Protein AF-A0A919Z1L8-F1 (afdb_monomer)

Structure (mmCIF, N/CA/C/O backbone):
data_AF-A0A919Z1L8-F1
#
_entry.id   AF-A0A919Z1L8-F1
#
loop_
_atom_site.group_PDB
_atom_site.id
_atom_site.type_symbol
_atom_site.label_atom_id
_atom_site.label_alt_id
_atom_site.label_comp_id
_atom_site.label_asym_id
_atom_site.label_entity_id
_atom_site.label_seq_id
_atom_site.pdbx_PDB_ins_code
_atom_site.Cartn_x
_atom_site.Cartn_y
_atom_site.Cartn_z
_atom_site.occupancy
_atom_site.B_iso_or_equiv
_atom_site.auth_seq_id
_atom_site.auth_comp_id
_atom_site.auth_asym_id
_atom_site.auth_atom_id
_atom_site.pdbx_PDB_model_num
ATOM 1 N N . MET A 1 1 ? -4.297 -4.906 -7.098 1.00 59.75 1 MET A N 1
ATOM 2 C CA . MET A 1 1 ? -3.573 -4.528 -8.322 1.00 59.75 1 MET A CA 1
ATOM 3 C C . MET A 1 1 ? -3.734 -3.031 -8.559 1.00 59.75 1 MET A C 1
ATOM 5 O O . MET A 1 1 ? -4.516 -2.396 -7.869 1.00 59.75 1 MET A O 1
ATOM 9 N N . ARG A 1 2 ? -2.923 -2.427 -9.437 1.00 72.50 2 ARG A N 1
ATOM 10 C CA . ARG A 1 2 ? -2.849 -0.964 -9.632 1.00 72.50 2 ARG A CA 1
ATOM 11 C C . ARG A 1 2 ? -4.237 -0.304 -9.725 1.00 72.50 2 ARG A C 1
ATOM 13 O O . ARG A 1 2 ? -5.047 -0.709 -10.550 1.00 72.50 2 ARG A O 1
ATOM 20 N N . GLY A 1 3 ? -4.470 0.723 -8.913 1.00 82.56 3 GLY A N 1
ATOM 21 C CA . GLY A 1 3 ? -5.743 1.428 -8.757 1.00 82.56 3 GLY A CA 1
ATOM 22 C C . GLY A 1 3 ? -6.654 0.853 -7.669 1.00 82.56 3 GLY A C 1
ATOM 23 O O . GLY A 1 3 ? -7.671 1.465 -7.362 1.00 82.56 3 GLY A O 1
ATOM 24 N N . GLU A 1 4 ? -6.310 -0.291 -7.071 1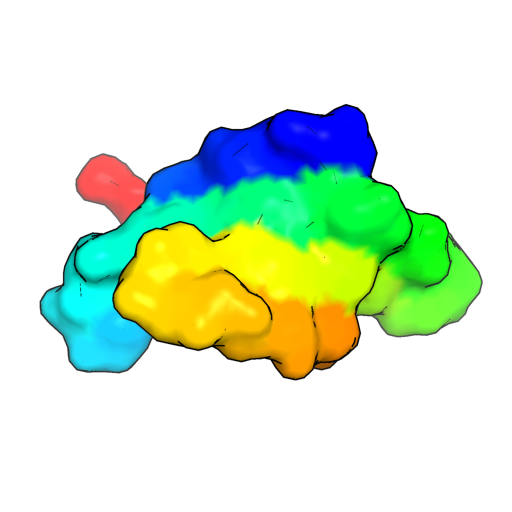.00 87.88 4 GLU A N 1
ATOM 25 C CA . GLU A 1 4 ? -7.069 -0.850 -5.952 1.00 87.88 4 GLU A CA 1
ATOM 26 C C . GLU A 1 4 ? -6.724 -0.154 -4.639 1.00 87.88 4 GLU A C 1
ATOM 28 O O . GLU A 1 4 ? -5.556 0.117 -4.337 1.00 87.88 4 GLU A O 1
ATOM 33 N N . THR A 1 5 ? -7.775 0.087 -3.861 1.00 90.56 5 THR A N 1
ATOM 34 C CA . THR A 1 5 ? -7.705 0.578 -2.491 1.00 90.56 5 THR A CA 1
ATOM 35 C C . THR A 1 5 ? -7.827 -0.596 -1.531 1.00 90.56 5 THR A C 1
ATOM 37 O O . THR A 1 5 ? -8.740 -1.412 -1.663 1.00 90.56 5 THR A O 1
ATOM 40 N N . TYR A 1 6 ? -6.930 -0.658 -0.554 1.00 92.50 6 TYR A N 1
ATOM 41 C CA . TYR A 1 6 ? -6.899 -1.700 0.459 1.00 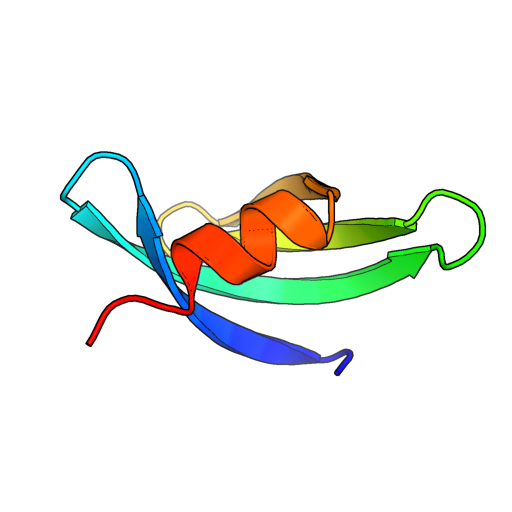92.50 6 TYR A CA 1
ATOM 42 C C . TYR A 1 6 ? -7.167 -1.104 1.840 1.00 92.50 6 TYR A C 1
ATOM 44 O O . TYR A 1 6 ? -6.445 -0.181 2.230 1.00 92.50 6 TYR A O 1
ATOM 52 N N . PRO A 1 7 ? -8.177 -1.599 2.578 1.00 93.06 7 PRO A N 1
ATOM 53 C CA . PRO A 1 7 ? -8.350 -1.253 3.980 1.00 93.06 7 PRO A CA 1
ATOM 54 C C . PRO A 1 7 ? -7.199 -1.842 4.796 1.00 93.06 7 PRO A C 1
ATOM 56 O O . PRO A 1 7 ? -6.724 -2.939 4.500 1.00 93.06 7 PRO A O 1
ATOM 59 N N . THR A 1 8 ? -6.752 -1.110 5.809 1.00 92.62 8 THR A N 1
ATOM 60 C CA . THR A 1 8 ? -5.597 -1.497 6.615 1.00 92.62 8 THR A CA 1
ATOM 61 C C . THR A 1 8 ? -5.694 -1.066 8.068 1.00 92.62 8 THR A C 1
ATOM 63 O O . THR A 1 8 ? -6.358 -0.084 8.405 1.00 92.62 8 THR A O 1
ATOM 66 N N . LEU A 1 9 ? -4.973 -1.782 8.934 1.00 90.38 9 LEU A N 1
ATOM 67 C CA . LEU A 1 9 ? -4.736 -1.382 10.318 1.00 90.38 9 LEU A CA 1
ATOM 68 C C . LEU A 1 9 ? -3.265 -0.988 10.499 1.00 90.38 9 LEU A C 1
ATOM 70 O O . LEU A 1 9 ? -2.377 -1.841 10.504 1.00 90.38 9 LEU A O 1
ATOM 74 N N . LEU A 1 10 ? -3.005 0.306 10.696 1.00 86.81 10 LEU A N 1
ATOM 75 C CA . LEU A 1 10 ? -1.663 0.833 10.946 1.00 86.81 10 LEU A CA 1
ATOM 76 C C . LEU A 1 10 ? -1.610 1.454 12.342 1.00 86.81 10 LEU A C 1
ATOM 78 O O . LEU A 1 10 ? -2.410 2.324 12.677 1.00 86.81 10 LEU A O 1
ATOM 82 N N . ASN A 1 11 ? -0.673 1.000 13.179 1.00 87.44 11 ASN A N 1
ATOM 83 C CA . ASN A 1 11 ? -0.501 1.488 14.556 1.00 87.44 11 ASN A CA 1
ATOM 84 C C . ASN A 1 11 ? -1.796 1.468 15.403 1.00 87.44 11 ASN A C 1
ATOM 86 O O . ASN A 1 11 ? -1.992 2.316 16.270 1.00 87.44 11 ASN A O 1
ATOM 90 N N . GLY A 1 12 ? -2.689 0.502 15.153 1.00 86.38 12 GLY A N 1
ATOM 91 C CA . GLY A 1 12 ? -3.968 0.367 15.861 1.00 86.38 12 GLY A CA 1
ATOM 92 C C . GLY A 1 12 ? -5.088 1.294 15.370 1.00 86.38 12 GLY A C 1
ATOM 93 O O . GLY A 1 12 ? -6.152 1.317 15.986 1.00 86.38 12 GLY A O 1
ATOM 94 N N . ALA A 1 13 ? -4.879 2.034 14.278 1.00 88.62 13 ALA A N 1
ATOM 95 C CA . ALA A 1 13 ? -5.895 2.857 13.632 1.00 88.62 13 ALA A CA 1
ATOM 96 C C . ALA A 1 13 ? -6.274 2.286 12.258 1.00 88.62 13 ALA A C 1
ATOM 98 O O . ALA A 1 13 ? -5.405 1.886 11.480 1.00 88.62 13 ALA A O 1
ATOM 99 N N . TYR A 1 14 ? -7.577 2.252 11.966 1.00 90.56 14 TYR A N 1
ATOM 100 C CA . TYR A 1 14 ? -8.077 1.857 10.651 1.00 90.56 14 TYR A CA 1
ATOM 101 C C . TYR A 1 14 ? -7.846 2.980 9.643 1.00 90.56 14 TYR A C 1
ATOM 103 O O . TYR A 1 14 ? -8.239 4.124 9.875 1.00 90.56 14 TYR A O 1
ATOM 111 N N . THR A 1 15 ? -7.235 2.635 8.520 1.00 92.50 15 THR A N 1
ATOM 112 C CA . THR A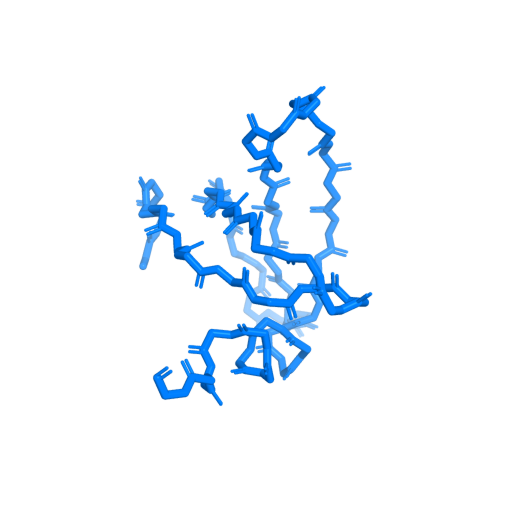 1 15 ? -7.002 3.518 7.378 1.00 92.50 15 THR A CA 1
ATOM 113 C C . THR A 1 15 ? -7.131 2.708 6.082 1.00 92.50 15 THR A C 1
ATOM 115 O O . THR A 1 15 ? -7.630 1.580 6.085 1.00 92.50 15 THR A O 1
ATOM 118 N N . ALA A 1 16 ? -6.752 3.295 4.956 1.00 94.31 16 ALA A N 1
ATOM 119 C CA . ALA A 1 16 ? -6.621 2.605 3.688 1.00 94.31 16 ALA A CA 1
ATOM 120 C C . ALA A 1 16 ? -5.532 3.262 2.838 1.00 94.31 16 ALA A C 1
ATOM 122 O O . ALA A 1 16 ? -5.189 4.433 3.023 1.00 94.31 16 ALA A O 1
ATOM 123 N N . PHE A 1 17 ? -5.015 2.522 1.864 1.00 95.25 17 PHE A N 1
ATOM 124 C CA . PHE A 1 17 ? -4.129 3.069 0.840 1.00 95.25 17 PHE A CA 1
ATOM 125 C C . PHE A 1 17 ? -4.542 2.593 -0.549 1.00 95.25 17 PHE A C 1
ATOM 127 O O . PHE A 1 17 ? -5.146 1.534 -0.702 1.00 95.25 17 PHE A O 1
ATOM 134 N N . THR A 1 18 ? -4.186 3.356 -1.578 1.00 95.69 18 THR A N 1
ATOM 135 C CA . THR A 1 18 ? -4.381 2.987 -2.985 1.00 95.69 18 THR A CA 1
ATOM 136 C C . THR A 1 18 ? -3.045 2.692 -3.644 1.00 95.69 18 THR A C 1
ATOM 138 O O . THR A 1 18 ? -2.127 3.499 -3.544 1.00 95.69 18 THR A O 1
ATOM 141 N N . VAL A 1 19 ? -2.932 1.562 -4.347 1.00 95.00 19 VAL A N 1
ATOM 142 C CA . VAL A 1 19 ? -1.704 1.199 -5.075 1.00 95.00 19 VAL A CA 1
ATOM 143 C C . VAL A 1 19 ? -1.652 1.923 -6.415 1.00 95.00 19 VAL A C 1
ATOM 145 O O . VAL A 1 19 ? -2.460 1.654 -7.300 1.00 95.00 19 VAL A O 1
ATOM 148 N N . VAL A 1 20 ? -0.675 2.800 -6.612 1.00 95.12 20 VAL A N 1
ATOM 149 C CA . VAL A 1 20 ? -0.526 3.609 -7.832 1.00 95.12 20 VAL A CA 1
ATOM 150 C C . VAL A 1 20 ? 0.448 2.987 -8.829 1.00 95.12 20 VAL A C 1
ATOM 152 O O . VAL A 1 20 ? 0.218 3.064 -10.039 1.00 95.12 20 VAL A O 1
ATOM 155 N N . GLN A 1 21 ? 1.515 2.350 -8.349 1.00 94.88 21 GLN A N 1
ATOM 156 C CA . GLN A 1 21 ? 2.521 1.672 -9.170 1.00 94.88 21 GLN A CA 1
ATOM 157 C C . GLN A 1 21 ? 3.143 0.510 -8.387 1.00 94.88 21 GLN 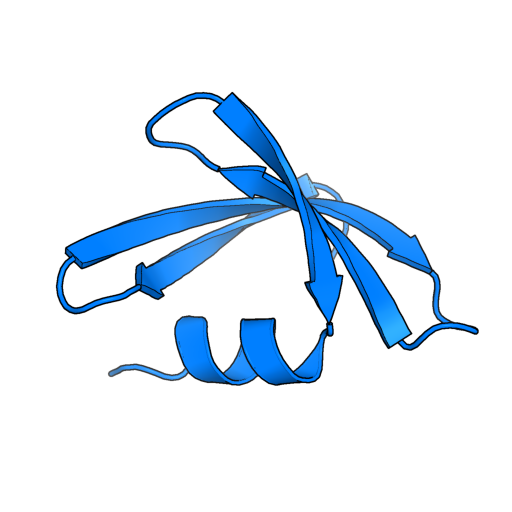A C 1
ATOM 159 O O . GLN A 1 21 ? 3.140 0.520 -7.162 1.00 94.88 21 GLN A O 1
ATOM 164 N N . ILE A 1 22 ? 3.651 -0.498 -9.095 1.00 93.62 22 ILE A N 1
ATOM 165 C CA . ILE A 1 22 ? 4.385 -1.627 -8.515 1.00 93.62 22 ILE A CA 1
ATOM 166 C C . ILE A 1 22 ? 5.749 -1.687 -9.196 1.00 93.62 22 ILE A C 1
ATOM 168 O O . ILE A 1 22 ? 5.813 -1.631 -10.427 1.00 93.62 22 ILE A O 1
ATOM 172 N N . ASP A 1 23 ? 6.803 -1.811 -8.399 1.00 94.75 23 ASP A N 1
ATOM 173 C CA . ASP A 1 23 ? 8.139 -2.184 -8.844 1.00 94.75 23 ASP A CA 1
ATOM 174 C C . ASP A 1 23 ? 8.412 -3.625 -8.390 1.00 94.75 23 ASP A C 1
ATOM 176 O O . ASP A 1 23 ? 8.633 -3.911 -7.212 1.00 94.75 23 ASP A O 1
ATOM 180 N N . ALA A 1 24 ? 8.330 -4.556 -9.341 1.00 90.00 24 ALA A N 1
ATOM 181 C CA . ALA A 1 24 ? 8.499 -5.978 -9.062 1.00 90.00 24 ALA A CA 1
ATOM 182 C C . ALA A 1 24 ? 9.966 -6.373 -8.832 1.00 90.00 24 ALA A C 1
ATOM 184 O O . ALA A 1 24 ? 10.204 -7.404 -8.207 1.00 90.00 24 ALA A O 1
ATOM 185 N N . ASP A 1 25 ? 10.927 -5.573 -9.306 1.00 94.81 25 ASP A N 1
ATOM 186 C CA . ASP A 1 25 ? 12.353 -5.854 -9.126 1.00 94.81 25 ASP A CA 1
ATOM 187 C C . ASP A 1 25 ? 12.790 -5.519 -7.694 1.00 94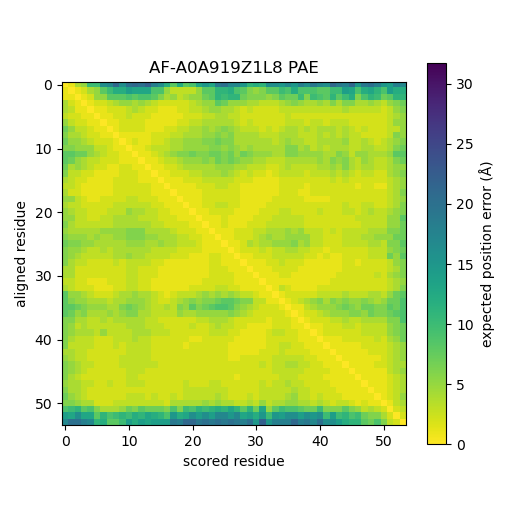.81 25 ASP A C 1
ATOM 189 O O . ASP A 1 25 ? 13.641 -6.202 -7.121 1.00 94.81 25 ASP A O 1
ATOM 193 N N . LEU A 1 26 ? 12.168 -4.495 -7.100 1.00 92.38 26 LEU A N 1
ATOM 194 C CA . LEU A 1 26 ? 12.414 -4.062 -5.722 1.00 92.38 26 LEU A CA 1
ATOM 195 C C . LEU A 1 26 ? 11.431 -4.652 -4.701 1.00 92.38 26 LEU A C 1
ATOM 197 O O . LEU A 1 26 ? 11.634 -4.490 -3.500 1.00 92.38 26 LEU A O 1
ATOM 201 N N . CYS A 1 27 ? 10.394 -5.367 -5.150 1.00 93.62 27 CYS A N 1
ATOM 202 C CA . CYS A 1 27 ? 9.300 -5.856 -4.300 1.00 93.62 27 CYS A CA 1
ATOM 203 C C . CYS A 1 27 ? 8.608 -4.727 -3.509 1.00 93.62 27 CYS A C 1
ATOM 205 O O . CYS A 1 27 ? 8.187 -4.916 -2.361 1.00 93.62 27 CYS A O 1
ATOM 207 N N . GLU A 1 28 ? 8.462 -3.561 -4.137 1.00 95.75 28 GLU A N 1
ATOM 208 C CA . GLU A 1 28 ? 7.852 -2.364 -3.558 1.00 95.75 28 GLU A CA 1
ATOM 209 C C . GLU A 1 28 ? 6.645 -1.900 -4.383 1.00 95.75 28 GLU A C 1
ATOM 211 O O . GLU A 1 28 ? 6.520 -2.165 -5.583 1.00 95.75 28 GLU A O 1
ATOM 216 N N . ALA A 1 29 ? 5.735 -1.175 -3.739 1.00 95.31 29 ALA A N 1
ATOM 217 C CA . ALA A 1 29 ? 4.630 -0.504 -4.400 1.00 95.31 29 ALA A CA 1
ATOM 218 C C . ALA A 1 29 ? 4.554 0.961 -3.973 1.00 95.31 29 ALA A C 1
ATOM 220 O O . ALA A 1 29 ? 4.654 1.287 -2.793 1.00 95.31 29 ALA A O 1
ATOM 221 N N . PHE A 1 30 ? 4.321 1.836 -4.945 1.00 96.25 30 PHE A N 1
ATOM 222 C CA . PHE A 1 30 ? 3.994 3.230 -4.692 1.00 96.25 30 PHE A CA 1
ATOM 223 C C . PHE A 1 30 ? 2.519 3.327 -4.305 1.00 96.25 30 PHE A C 1
ATOM 225 O O . PHE A 1 30 ? 1.647 2.919 -5.086 1.00 96.25 30 PHE A O 1
ATOM 232 N N . ILE A 1 31 ? 2.243 3.849 -3.113 1.00 96.25 31 ILE A N 1
ATOM 233 C CA . ILE A 1 31 ? 0.906 3.934 -2.527 1.00 96.25 31 ILE A CA 1
ATOM 234 C C . ILE A 1 31 ? 0.543 5.367 -2.137 1.00 96.25 31 ILE A C 1
ATOM 236 O O . ILE A 1 31 ? 1.410 6.200 -1.885 1.00 96.25 31 ILE A O 1
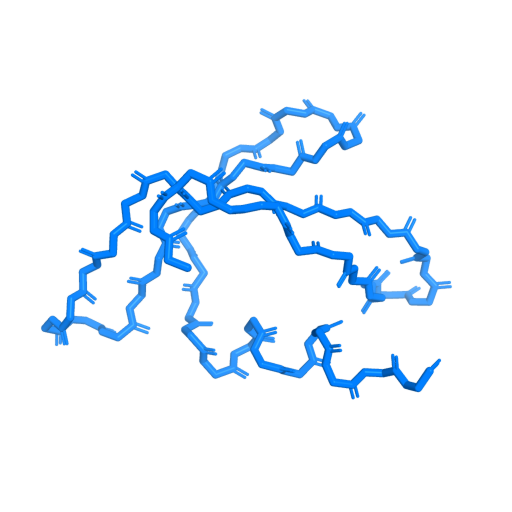ATOM 240 N N . VAL A 1 32 ? -0.762 5.631 -2.072 1.00 96.69 32 VAL A N 1
ATOM 241 C CA . VAL A 1 32 ? -1.336 6.886 -1.564 1.00 96.69 32 VAL A CA 1
ATOM 242 C C . VAL A 1 32 ? -2.285 6.568 -0.418 1.00 96.69 32 VAL A C 1
ATOM 244 O O . VAL A 1 32 ? -3.264 5.843 -0.618 1.00 96.69 32 VAL A O 1
ATOM 247 N N . TRP A 1 33 ? -2.015 7.111 0.765 1.00 94.88 33 TRP A N 1
ATOM 248 C CA . TRP A 1 33 ? -2.855 6.956 1.951 1.00 94.88 33 TRP A CA 1
ATOM 249 C C . TRP A 1 33 ? -4.135 7.789 1.855 1.00 94.88 33 TRP A C 1
ATOM 251 O O . TRP A 1 33 ? -4.120 8.934 1.408 1.00 94.88 33 TRP A O 1
ATOM 261 N N . THR A 1 34 ? -5.269 7.230 2.281 1.00 91.19 34 THR A N 1
ATOM 262 C CA . THR A 1 34 ? -6.579 7.891 2.131 1.00 91.19 34 THR A CA 1
ATOM 263 C C . THR A 1 34 ? -6.867 8.966 3.178 1.00 91.19 34 THR A C 1
ATOM 265 O O . THR A 1 34 ? -7.761 9.785 2.979 1.00 91.19 34 THR A O 1
ATOM 268 N N . ASP A 1 35 ? -6.161 8.951 4.306 1.00 87.88 35 ASP A N 1
ATOM 269 C CA . ASP A 1 35 ? -6.384 9.860 5.433 1.00 87.88 35 ASP A CA 1
ATOM 270 C C . ASP A 1 35 ? -5.795 11.257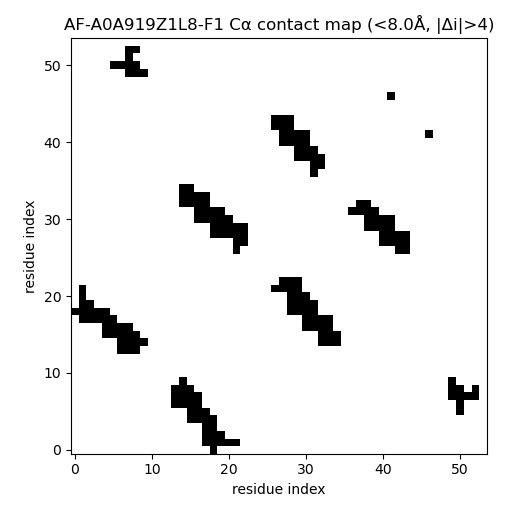 5.191 1.00 87.88 35 ASP A C 1
ATOM 272 O O . ASP A 1 35 ? -6.410 12.263 5.550 1.00 87.88 35 ASP A O 1
ATOM 276 N N . ASN A 1 36 ? -4.625 11.334 4.558 1.00 90.00 36 ASN A N 1
ATOM 277 C CA . ASN A 1 36 ? -3.893 12.583 4.339 1.00 90.00 36 ASN A CA 1
ATOM 278 C C . ASN A 1 36 ? -3.363 12.763 2.904 1.00 90.00 36 ASN A C 1
ATOM 280 O O . ASN A 1 36 ? -2.684 13.757 2.644 1.00 90.00 36 ASN A O 1
ATOM 284 N N . ASN A 1 37 ? -3.675 11.847 1.978 1.00 90.50 37 ASN A N 1
ATOM 285 C CA . ASN A 1 37 ? -3.081 11.789 0.635 1.00 90.50 37 ASN A CA 1
ATOM 286 C C . ASN A 1 37 ? -1.542 11.750 0.657 1.00 90.50 37 ASN A C 1
ATOM 288 O O . ASN A 1 37 ? -0.902 12.234 -0.275 1.00 90.50 37 ASN A O 1
ATOM 292 N N . ALA A 1 38 ? -0.936 11.214 1.721 1.00 94.12 38 ALA A N 1
ATOM 293 C CA . ALA A 1 38 ? 0.501 11.007 1.771 1.00 94.12 38 ALA A CA 1
ATOM 294 C C . ALA A 1 38 ? 0.896 9.907 0.791 1.00 94.12 38 ALA A C 1
ATOM 296 O O . ALA A 1 38 ? 0.225 8.882 0.668 1.00 94.12 38 ALA A O 1
ATOM 297 N N . GLU A 1 39 ? 2.011 10.140 0.116 1.00 96.38 39 GLU A N 1
ATOM 298 C CA . GLU A 1 39 ? 2.568 9.250 -0.889 1.00 96.38 39 GLU A CA 1
ATOM 299 C C . GLU A 1 39 ? 3.806 8.560 -0.317 1.00 96.38 39 GLU A C 1
ATOM 301 O O . GLU A 1 39 ? 4.662 9.223 0.275 1.00 96.38 39 GLU A O 1
ATOM 306 N N . GLU A 1 40 ? 3.933 7.249 -0.511 1.00 95.56 40 GLU A N 1
ATOM 307 C CA . GLU A 1 40 ? 5.152 6.527 -0.143 1.00 95.56 40 GLU A CA 1
ATOM 308 C C . GLU A 1 40 ? 5.399 5.286 -1.006 1.00 95.56 40 GLU A C 1
ATOM 310 O O . GLU A 1 40 ? 4.494 4.768 -1.661 1.00 95.56 40 GLU A O 1
ATOM 315 N N . TRP A 1 41 ? 6.642 4.804 -0.988 1.00 96.38 41 TRP A N 1
ATOM 316 C CA . TRP A 1 41 ? 6.992 3.466 -1.459 1.00 96.38 41 TRP A CA 1
ATOM 317 C C . TRP A 1 41 ? 6.984 2.511 -0.269 1.00 96.38 41 TRP A C 1
ATOM 319 O O . TRP A 1 41 ? 7.718 2.717 0.696 1.00 96.38 41 TRP A O 1
ATOM 329 N N . ALA A 1 42 ? 6.143 1.483 -0.338 1.00 95.00 42 ALA A N 1
ATOM 330 C CA . ALA A 1 42 ? 5.998 0.479 0.704 1.00 95.00 42 ALA A CA 1
ATOM 331 C C . ALA A 1 42 ? 6.429 -0.896 0.187 1.00 95.00 42 ALA A C 1
ATOM 333 O O . ALA A 1 42 ? 6.076 -1.299 -0.925 1.00 95.00 42 ALA A O 1
ATOM 334 N N . TYR A 1 43 ? 7.154 -1.649 1.014 1.00 95.38 43 TYR A N 1
ATOM 335 C CA . TYR A 1 43 ? 7.462 -3.044 0.718 1.00 95.38 43 TYR A CA 1
ATOM 336 C C . TYR A 1 43 ? 6.177 -3.870 0.688 1.00 95.38 43 TYR A C 1
ATOM 338 O O . TYR A 1 43 ? 5.340 -3.787 1.592 1.00 95.38 43 TYR A O 1
ATOM 346 N N . MET A 1 44 ? 6.044 -4.737 -0.317 1.00 92.50 44 MET A N 1
ATOM 347 C CA . MET A 1 44 ? 4.848 -5.571 -0.471 1.00 92.50 44 MET A CA 1
ATOM 348 C C . MET A 1 44 ? 4.595 -6.482 0.741 1.00 92.50 44 MET A C 1
ATOM 350 O O . MET A 1 44 ? 3.448 -6.824 1.021 1.00 92.50 44 MET A O 1
ATOM 354 N N . ASP A 1 45 ? 5.639 -6.876 1.472 1.00 92.81 45 ASP A N 1
ATOM 355 C CA . ASP A 1 45 ? 5.498 -7.697 2.678 1.00 92.81 45 ASP A CA 1
ATOM 356 C C . ASP A 1 45 ? 4.946 -6.921 3.881 1.00 92.81 45 ASP A C 1
ATOM 358 O O . ASP A 1 45 ? 4.182 -7.489 4.663 1.00 92.81 45 ASP A O 1
ATOM 362 N N . ASP A 1 46 ? 5.252 -5.628 4.008 1.00 91.88 46 ASP A N 1
ATOM 363 C CA . ASP A 1 46 ? 4.636 -4.780 5.033 1.00 91.88 46 ASP A CA 1
ATOM 364 C C . ASP A 1 46 ? 3.171 -4.502 4.694 1.00 91.88 46 ASP A C 1
ATOM 366 O O . ASP A 1 46 ? 2.298 -4.650 5.548 1.00 91.88 46 ASP A O 1
ATOM 370 N N . MET A 1 47 ? 2.877 -4.246 3.417 1.00 91.94 47 MET A N 1
ATOM 371 C CA . MET A 1 47 ? 1.503 -4.091 2.936 1.00 91.94 47 MET A CA 1
ATOM 372 C C . MET A 1 47 ? 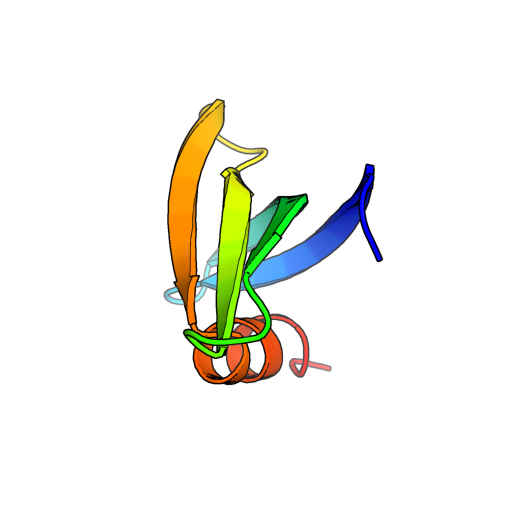0.638 -5.320 3.242 1.00 91.94 47 MET A C 1
ATOM 374 O O . MET A 1 47 ? -0.500 -5.166 3.679 1.00 91.94 47 MET A O 1
ATOM 378 N N . LYS A 1 48 ? 1.167 -6.541 3.064 1.00 90.31 48 LYS A N 1
ATOM 379 C CA . LYS A 1 48 ? 0.450 -7.776 3.430 1.00 90.31 48 LYS A CA 1
ATOM 380 C C . LYS A 1 48 ? 0.076 -7.794 4.910 1.00 90.31 48 LYS A C 1
ATOM 382 O O . LYS A 1 48 ? -1.061 -8.117 5.225 1.00 90.31 48 LYS A O 1
ATOM 387 N N . ARG A 1 49 ? 0.992 -7.407 5.807 1.00 89.62 49 ARG A N 1
ATOM 388 C CA . ARG A 1 49 ? 0.727 -7.360 7.258 1.00 89.62 49 ARG A CA 1
ATOM 389 C C . ARG A 1 49 ? -0.359 -6.356 7.627 1.00 89.62 49 ARG A C 1
ATOM 391 O O . ARG A 1 49 ? -1.061 -6.567 8.605 1.00 89.62 49 ARG A O 1
ATOM 398 N N . TRP A 1 50 ? -0.468 -5.257 6.884 1.00 91.62 50 TRP A N 1
ATOM 399 C CA . TRP A 1 50 ? -1.470 -4.226 7.150 1.00 91.62 50 TRP A CA 1
ATOM 400 C C . TRP A 1 50 ? -2.876 -4.611 6.681 1.00 91.62 50 TRP A C 1
ATOM 402 O O . TRP A 1 50 ? -3.844 -4.159 7.287 1.00 91.62 50 TRP A O 1
ATOM 412 N N . ILE A 1 51 ? -2.980 -5.394 5.600 1.00 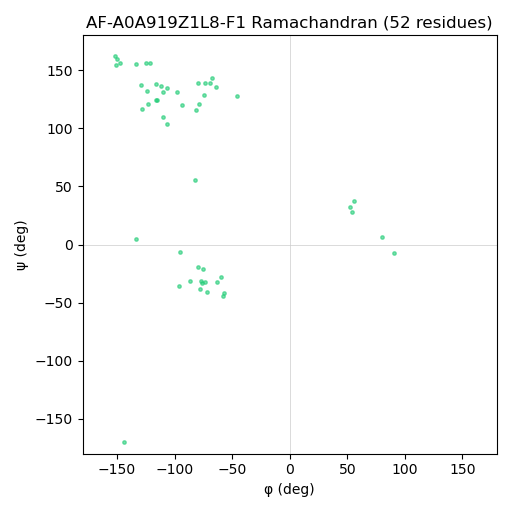90.25 51 ILE A N 1
ATOM 413 C CA . ILE A 1 51 ? -4.251 -5.834 4.996 1.00 90.25 51 ILE A CA 1
ATOM 414 C C . ILE A 1 51 ? -4.783 -7.111 5.663 1.00 90.25 51 ILE A C 1
ATOM 416 O O . ILE A 1 51 ? -5.991 -7.310 5.727 1.00 90.25 51 ILE A O 1
ATOM 420 N N . ASP A 1 52 ? -3.892 -7.977 6.149 1.00 78.56 52 ASP A N 1
ATOM 421 C CA . ASP A 1 52 ? -4.217 -9.268 6.771 1.00 78.56 52 ASP A CA 1
ATOM 422 C C . ASP A 1 52 ? -4.606 -9.108 8.252 1.00 78.56 52 ASP A C 1
ATOM 424 O O . ASP A 1 52 ? -3.975 -9.663 9.154 1.00 78.56 52 ASP A O 1
ATOM 428 N N . VAL A 1 53 ? -5.609 -8.267 8.512 1.00 63.97 53 VAL A N 1
ATOM 429 C CA . VAL A 1 53 ? -6.185 -8.064 9.845 1.00 63.97 53 VAL A CA 1
ATOM 430 C C . VAL A 1 53 ? -7.702 -8.243 9.732 1.00 63.97 53 VAL A C 1
ATOM 432 O O . VAL A 1 53 ? -8.335 -7.503 8.983 1.00 63.97 53 VAL A O 1
ATOM 435 N N . ASP A 1 54 ? -8.219 -9.271 10.419 1.00 56.72 54 ASP A N 1
ATOM 436 C CA . ASP A 1 54 ? -9.591 -9.829 10.345 1.00 56.72 54 ASP A CA 1
ATOM 437 C C . ASP A 1 54 ? -10.755 -8.815 10.305 1.00 56.72 54 ASP A C 1
ATOM 439 O O . ASP A 1 54 ? -10.759 -7.854 11.113 1.00 56.72 54 ASP A O 1
#

Secondary structure (DSSP, 8-state):
-TT-EEEEEETTEEEEEEEEEEETTTTEEEEEETTT--EEEEEHHHHHHHH---

Nearest PDB structures (foldseek):
  7w30-assembly2_B  TM=7.692E-01  e=2.240E-02  Homo sapiens
  7w2p-assembly1_A  TM=7.840E-01  e=3.584E-02  Homo sapiens
  7w30-assembly3_C  TM=7.598E-01  e=4.533E-02  Homo sapiens
  4a4h-assembly1_A  TM=7.777E-01  e=4.533E-02  Homo sapiens
  3pnw-assembly1_C  TM=7.872E-01  e=1.305E-01  Homo sapiens

pLDDT: mean 90.02, std 8.51, range [56.72, 96.69]

Foldseek 3Di:
DAQDKAWFQDPNDIWIKGFHAADPVQQWTWIATPPPRDIDIGRVVVVCVGRPDD

Sequence (54 aa):
MRGETYPTLLNGAYTAFTVVQIDADLCEAFIVWTDNNAEEWAYMDDMKRWIDVD

Radius of gyration: 10.41 Å; Cα contacts (8 Å, |Δi|>4): 97; chains: 1; bounding box: 22×22×26 Å

Mean predicted aligned error: 3.71 Å

Solvent-accessible surface area (backbone atoms only — not comparable to full-atom values): 3156 Å² total; per-residue (Å²): 107,78,73,39,71,44,62,28,53,57,97,90,41,83,50,36,35,30,32,72,43,75,41,79,92,76,48,29,28,37,33,34,31,71,89,77,66,51,73,49,79,42,47,51,71,58,52,49,63,27,49,71,61,137